Protein AF-Q52UL5-F1 (afdb_monomer_lite)

Radius of gyration: 27.92 Å; chains: 1; bounding box: 57×78×56 Å

Structure (mmCIF, N/CA/C/O backbone):
data_AF-Q52UL5-F1
#
_entry.id   AF-Q52UL5-F1
#
loop_
_atom_site.group_PDB
_atom_site.id
_atom_site.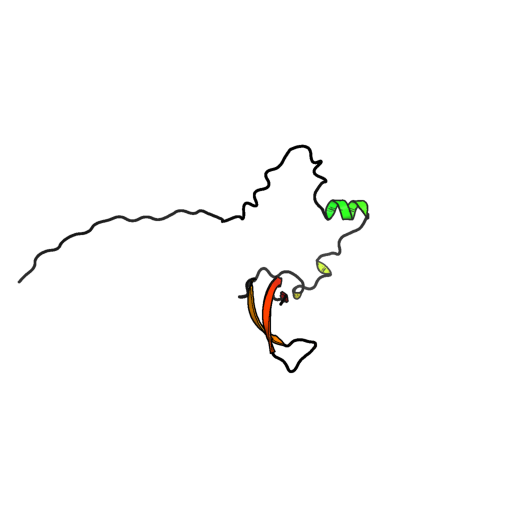type_symbol
_atom_site.label_atom_id
_atom_site.label_alt_id
_atom_site.label_comp_id
_atom_site.label_asym_id
_atom_site.label_entity_id
_atom_site.label_seq_id
_atom_site.pdbx_PDB_ins_code
_atom_site.Cartn_x
_atom_site.Cartn_y
_atom_site.Cartn_z
_atom_site.occupancy
_atom_site.B_iso_or_equiv
_atom_site.auth_seq_id
_atom_site.auth_comp_id
_atom_site.auth_asym_id
_atom_site.auth_atom_id
_atom_site.pdbx_PDB_model_num
ATOM 1 N N . GLU A 1 1 ? 37.369 -65.295 -7.308 1.00 35.66 1 GLU A N 1
ATOM 2 C CA . GLU A 1 1 ? 38.087 -64.677 -6.163 1.00 35.66 1 GLU A CA 1
ATOM 3 C C . GLU A 1 1 ? 38.779 -63.397 -6.643 1.00 35.66 1 GLU A C 1
ATOM 5 O O . GLU A 1 1 ? 39.039 -63.333 -7.839 1.00 35.66 1 GLU A O 1
ATOM 10 N N . ALA A 1 2 ? 39.092 -62.355 -5.860 1.00 39.91 2 ALA A N 1
ATOM 11 C CA . ALA A 1 2 ? 38.732 -61.911 -4.491 1.00 39.91 2 ALA A CA 1
ATOM 12 C C . ALA A 1 2 ? 38.755 -60.340 -4.499 1.00 39.91 2 ALA A C 1
ATOM 14 O O . ALA A 1 2 ? 39.245 -59.773 -5.471 1.00 39.91 2 ALA A O 1
ATOM 15 N N . MET A 1 3 ? 38.113 -59.548 -3.616 1.00 35.19 3 MET A N 1
ATOM 16 C CA . MET A 1 3 ? 38.412 -59.290 -2.178 1.00 35.19 3 MET A CA 1
ATOM 17 C C . MET A 1 3 ? 39.925 -59.066 -1.916 1.00 35.19 3 MET A C 1
ATOM 19 O O . MET A 1 3 ? 40.721 -59.839 -2.424 1.00 35.19 3 MET A O 1
ATOM 23 N N . GLU A 1 4 ? 40.450 -58.073 -1.179 1.00 40.38 4 GLU A N 1
ATOM 24 C CA . GLU A 1 4 ? 40.016 -57.216 -0.041 1.00 40.38 4 GLU A CA 1
ATOM 25 C C . GLU A 1 4 ? 41.075 -56.049 0.111 1.00 40.38 4 GLU A C 1
ATOM 27 O O . GLU A 1 4 ? 42.142 -56.212 -0.477 1.00 40.38 4 GLU A O 1
ATOM 32 N N . LYS A 1 5 ? 40.999 -54.860 0.769 1.00 36.34 5 LYS A N 1
ATOM 33 C CA . LYS A 1 5 ? 40.141 -54.075 1.726 1.00 36.34 5 LYS A CA 1
ATOM 34 C C . LYS A 1 5 ? 40.140 -52.575 1.280 1.00 36.34 5 LYS A C 1
ATOM 36 O O . LYS A 1 5 ? 40.952 -52.214 0.437 1.00 36.34 5 LYS A O 1
ATOM 41 N N . GLN A 1 6 ? 39.149 -51.719 1.574 1.00 31.94 6 GLN A N 1
ATOM 42 C CA . GLN A 1 6 ? 38.959 -50.779 2.718 1.00 31.94 6 GLN A CA 1
ATOM 43 C C . GLN A 1 6 ? 40.139 -49.917 3.231 1.00 31.94 6 GLN A C 1
ATOM 45 O O . GLN A 1 6 ? 41.131 -50.453 3.710 1.00 31.94 6 GLN A O 1
ATOM 50 N N . GLU A 1 7 ? 39.875 -48.607 3.325 1.00 35.38 7 GLU A N 1
ATOM 51 C CA . GLU A 1 7 ? 40.245 -47.665 4.408 1.00 35.38 7 GLU A CA 1
ATOM 52 C C . GLU A 1 7 ? 39.138 -46.578 4.373 1.00 35.38 7 GLU A C 1
ATOM 54 O O . GLU A 1 7 ? 38.962 -45.913 3.356 1.00 35.38 7 GLU A O 1
ATOM 59 N N . GLU A 1 8 ? 38.068 -46.669 5.167 1.00 30.09 8 GLU A N 1
ATOM 60 C CA . GLU A 1 8 ? 37.875 -46.181 6.549 1.00 30.09 8 GLU A CA 1
ATOM 61 C C . GLU A 1 8 ? 38.093 -44.664 6.763 1.00 30.09 8 GLU A C 1
ATOM 63 O O . GLU A 1 8 ? 39.208 -44.162 6.837 1.00 30.09 8 GLU A O 1
ATOM 68 N N . GLY A 1 9 ? 36.973 -43.953 6.941 1.00 32.50 9 GLY A N 1
ATOM 69 C CA . GLY A 1 9 ? 36.849 -42.586 7.455 1.00 32.50 9 GLY A CA 1
ATOM 70 C C . GLY A 1 9 ? 35.419 -42.426 7.992 1.00 32.50 9 GLY A C 1
ATOM 71 O O . GLY A 1 9 ? 34.482 -42.884 7.336 1.00 32.50 9 GLY A O 1
ATOM 72 N N . LYS A 1 10 ? 35.246 -41.917 9.220 1.00 28.31 10 LYS A N 1
ATOM 73 C CA . LYS A 1 10 ? 34.159 -42.393 10.097 1.00 28.31 10 LYS A CA 1
ATOM 74 C C . LYS A 1 10 ? 33.490 -41.315 10.970 1.00 28.31 10 LYS A C 1
ATOM 76 O O . LYS A 1 10 ? 34.162 -40.751 11.826 1.00 28.31 10 LYS A O 1
ATOM 81 N N . ASP A 1 11 ? 32.160 -41.204 10.818 1.00 31.81 11 ASP A N 1
ATOM 82 C CA . ASP A 1 11 ? 31.153 -40.637 11.750 1.00 31.81 11 ASP A CA 1
ATOM 83 C C . ASP A 1 11 ? 31.275 -39.148 12.184 1.00 31.81 11 ASP A C 1
ATOM 85 O O . ASP A 1 11 ? 32.330 -38.539 12.001 1.00 31.81 11 ASP A O 1
ATOM 89 N N . PRO A 1 12 ? 30.234 -38.536 12.812 1.00 46.03 12 PRO A N 1
ATOM 90 C CA . PRO A 1 12 ? 28.840 -38.988 13.019 1.00 46.03 12 PRO A CA 1
ATOM 91 C C . PRO A 1 12 ? 27.753 -37.987 12.524 1.00 46.03 12 PRO A C 1
ATOM 93 O O . PRO A 1 12 ? 28.034 -36.936 11.952 1.00 46.03 12 PRO A O 1
ATOM 96 N N . GLU A 1 13 ? 26.484 -38.325 12.785 1.00 35.00 13 GLU A N 1
ATOM 97 C CA . GLU A 1 13 ? 25.271 -37.504 12.584 1.00 35.00 13 GLU A CA 1
ATOM 98 C C . GLU A 1 13 ? 25.224 -36.191 13.406 1.00 35.00 13 GLU A C 1
ATOM 100 O O . GLU A 1 13 ? 25.857 -36.078 14.457 1.00 35.00 13 GLU A O 1
ATOM 105 N N . GLY A 1 14 ? 24.390 -35.217 12.990 1.00 30.45 14 GLY A N 1
ATOM 106 C CA . GLY A 1 14 ? 24.152 -33.991 13.775 1.00 30.45 14 GLY A CA 1
ATOM 107 C C . GLY A 1 14 ? 23.125 -32.978 13.227 1.00 30.45 14 GLY A C 1
ATOM 108 O O . GLY A 1 14 ? 23.489 -31.993 12.592 1.00 30.45 14 GLY A O 1
ATOM 109 N N . GLN A 1 15 ? 21.847 -33.156 13.570 1.00 33.69 15 GLN A N 1
ATOM 110 C CA . GLN A 1 15 ? 20.804 -32.109 13.648 1.00 33.69 15 GLN A CA 1
ATOM 111 C C . GLN A 1 15 ? 19.997 -32.344 14.952 1.00 33.69 15 GLN A C 1
ATOM 113 O O . GLN A 1 15 ? 20.023 -33.483 15.424 1.00 33.69 15 GLN A O 1
ATOM 118 N N . PRO A 1 16 ? 19.246 -31.372 15.535 1.00 40.56 16 PRO A N 1
ATOM 119 C CA . PRO A 1 16 ? 18.965 -29.999 15.076 1.00 40.56 16 PRO A CA 1
ATOM 120 C C . PRO A 1 16 ? 19.114 -28.870 16.141 1.00 40.56 16 PRO A C 1
ATOM 122 O O . PRO A 1 16 ? 18.812 -29.061 17.314 1.00 40.56 16 PRO A O 1
ATOM 125 N N . THR A 1 17 ? 19.385 -27.641 15.687 1.00 27.88 17 THR A N 1
ATOM 126 C CA . THR A 1 17 ? 18.960 -26.347 16.293 1.00 27.88 17 THR A CA 1
ATOM 127 C C . THR A 1 17 ? 18.812 -25.348 15.131 1.00 27.88 17 THR A C 1
ATOM 129 O O . THR A 1 17 ? 19.614 -25.409 14.205 1.00 27.88 17 THR A O 1
ATOM 132 N N . THR A 1 18 ? 17.752 -24.550 14.949 1.00 35.22 18 THR A N 1
ATOM 133 C CA . THR A 1 18 ? 17.178 -23.475 15.794 1.00 35.22 18 THR A CA 1
ATOM 134 C C . THR A 1 18 ? 18.149 -22.330 16.102 1.00 35.22 18 THR A C 1
ATOM 136 O O . THR A 1 18 ? 19.322 -22.559 16.378 1.00 35.22 18 THR A O 1
ATOM 139 N N . ASN A 1 19 ? 17.609 -21.102 16.103 1.00 29.69 19 ASN A N 1
ATOM 140 C CA . ASN A 1 19 ? 18.310 -19.810 16.207 1.00 29.69 19 ASN A CA 1
ATOM 141 C C . ASN A 1 19 ? 19.066 -19.425 14.906 1.00 29.69 19 ASN A C 1
ATOM 143 O O . ASN A 1 19 ? 19.468 -20.297 14.146 1.00 29.69 19 ASN A O 1
ATOM 147 N N . THR A 1 20 ? 19.227 -18.149 14.541 1.00 35.62 20 THR A N 1
ATOM 148 C CA . THR A 1 20 ? 18.867 -16.896 15.236 1.00 35.62 20 THR A CA 1
ATOM 149 C C . THR A 1 20 ? 18.039 -15.991 14.317 1.00 35.62 20 THR A C 1
ATOM 151 O O . THR A 1 20 ? 18.236 -15.980 13.105 1.00 35.62 20 THR A O 1
ATOM 154 N N . LEU A 1 21 ? 17.112 -15.221 14.893 1.00 39.25 21 LEU A N 1
ATOM 155 C CA . LEU A 1 21 ? 16.458 -14.111 14.203 1.00 39.25 21 LEU A CA 1
ATOM 156 C C . LEU A 1 21 ? 17.416 -12.909 14.240 1.00 39.25 21 LEU A C 1
ATOM 158 O O . LEU A 1 21 ? 17.606 -12.333 15.308 1.00 39.25 21 LEU A O 1
ATOM 162 N N . GLU A 1 22 ? 18.041 -12.549 13.118 1.00 35.31 22 GLU A N 1
ATOM 163 C CA . GLU A 1 22 ? 18.883 -11.346 13.042 1.00 35.31 22 GLU A CA 1
ATOM 164 C C . GLU A 1 22 ? 17.995 -10.094 13.073 1.00 35.31 22 GLU A C 1
ATOM 166 O O . GLU A 1 22 ? 17.496 -9.626 12.052 1.00 35.31 22 GLU A O 1
ATOM 171 N N . SER A 1 23 ? 17.740 -9.595 14.281 1.00 40.12 23 SER A N 1
ATOM 172 C CA . SER A 1 23 ? 17.106 -8.303 14.528 1.00 40.12 23 SER A CA 1
ATOM 173 C C . SER A 1 23 ? 18.162 -7.201 14.565 1.00 40.12 23 SER A C 1
ATOM 175 O O . SER A 1 23 ? 19.085 -7.283 15.375 1.00 40.12 23 SER A O 1
ATOM 177 N N . ASP A 1 24 ? 18.000 -6.157 13.749 1.00 41.06 24 ASP A N 1
ATOM 178 C CA . ASP A 1 24 ? 18.877 -4.981 13.737 1.00 41.06 24 ASP A CA 1
ATOM 179 C C . ASP A 1 24 ? 18.891 -4.252 15.098 1.00 41.06 24 ASP A C 1
ATOM 181 O O . ASP A 1 24 ? 18.051 -3.392 15.381 1.00 41.06 24 ASP A O 1
ATOM 185 N N . GLU A 1 25 ? 19.868 -4.568 15.954 1.00 37.28 25 GLU A N 1
ATOM 186 C CA . GLU A 1 25 ? 20.114 -3.849 17.209 1.00 37.28 25 GLU A CA 1
ATOM 187 C C . GLU A 1 25 ? 20.713 -2.459 16.935 1.00 37.28 25 GLU A C 1
ATOM 189 O O . GLU A 1 25 ? 21.924 -2.233 17.017 1.00 37.28 25 GLU A O 1
ATOM 194 N N . TRP A 1 26 ? 19.848 -1.490 16.625 1.00 39.59 26 TRP A N 1
ATOM 195 C CA . TRP A 1 26 ? 20.239 -0.083 16.560 1.00 39.59 26 TRP A CA 1
ATOM 196 C C . TRP A 1 26 ? 20.665 0.416 17.951 1.00 39.59 26 TRP A C 1
ATOM 198 O O . TRP A 1 26 ? 19.839 0.709 18.821 1.00 39.59 26 TRP A O 1
ATOM 208 N N . ASN A 1 27 ? 21.979 0.510 18.155 1.00 45.91 27 ASN A N 1
ATOM 209 C CA . ASN A 1 27 ? 22.610 0.859 19.425 1.00 45.91 27 ASN A CA 1
ATOM 210 C C . ASN A 1 27 ? 22.229 2.281 19.893 1.00 45.91 27 ASN A C 1
ATOM 212 O O . ASN A 1 27 ? 22.798 3.276 19.443 1.00 45.91 27 ASN A O 1
ATOM 216 N N . SER A 1 28 ? 21.283 2.366 20.832 1.00 43.16 28 SER A N 1
ATOM 217 C CA . SER A 1 28 ? 20.794 3.621 21.415 1.00 43.16 28 SER A CA 1
ATOM 218 C C . SER A 1 28 ? 21.385 3.859 22.812 1.00 43.16 28 SER A C 1
ATOM 220 O O . SER A 1 28 ? 20.713 3.714 23.833 1.00 43.16 28 SER A O 1
ATOM 222 N N . SER A 1 29 ? 22.677 4.192 22.855 1.00 53.56 29 SER A N 1
ATOM 223 C CA . SER A 1 29 ? 23.433 4.418 24.097 1.00 53.56 29 SER A CA 1
ATOM 224 C C . SER A 1 29 ? 23.725 5.904 24.350 1.00 53.56 29 SER A C 1
ATOM 226 O O . SER A 1 29 ? 24.812 6.360 24.008 1.00 53.56 29 SER A O 1
ATOM 228 N N . GLN A 1 30 ? 22.803 6.652 24.980 1.00 54.09 30 GLN A N 1
ATOM 229 C CA . GLN A 1 30 ? 23.081 7.917 25.705 1.00 54.09 30 GLN A CA 1
ATOM 230 C C . GLN A 1 30 ? 21.940 8.256 26.720 1.00 54.09 30 GLN A C 1
ATOM 232 O O . GLN A 1 30 ? 21.051 7.420 26.890 1.00 54.09 30 GLN A O 1
ATOM 237 N N . PRO A 1 31 ? 22.030 9.314 27.565 1.00 46.59 31 PRO A N 1
ATOM 238 C CA . PRO A 1 31 ? 21.833 9.143 29.011 1.00 46.59 31 PRO A CA 1
ATOM 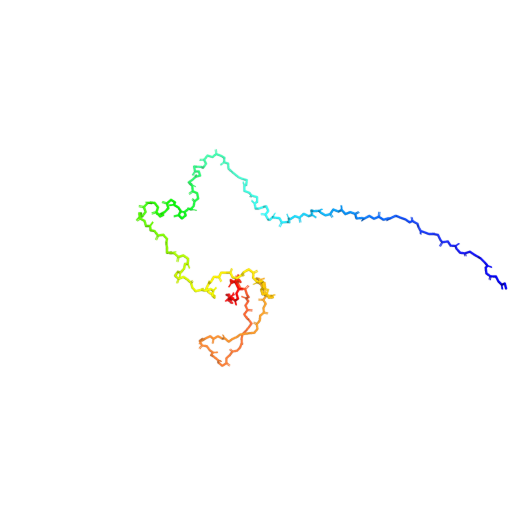239 C C . PRO A 1 31 ? 20.415 9.399 29.550 1.00 46.59 31 PRO A C 1
ATOM 241 O O . PRO A 1 31 ? 19.555 10.013 28.926 1.00 46.59 31 PRO A O 1
ATOM 244 N N . ALA A 1 32 ? 20.202 8.963 30.793 1.00 56.34 32 ALA A N 1
ATOM 245 C CA . ALA A 1 32 ? 18.916 9.015 31.475 1.00 56.34 32 ALA A CA 1
ATOM 246 C C . ALA A 1 32 ? 18.575 10.395 32.074 1.00 56.34 32 ALA A C 1
ATOM 248 O O . ALA A 1 32 ? 18.908 10.663 33.226 1.00 56.34 32 ALA A O 1
ATOM 249 N N . SER A 1 33 ? 17.813 11.210 31.337 1.00 55.19 33 SER A N 1
ATOM 250 C CA . SER A 1 33 ? 16.731 12.042 31.910 1.00 55.19 33 SER A CA 1
ATOM 251 C C . SER A 1 33 ? 15.761 12.580 30.843 1.00 55.19 33 SER A C 1
ATOM 253 O O . SER A 1 33 ? 15.326 13.727 30.919 1.00 55.19 33 SER A O 1
ATOM 255 N N . GLU A 1 34 ? 15.442 11.789 29.818 1.00 55.31 34 GLU A N 1
ATOM 256 C CA . 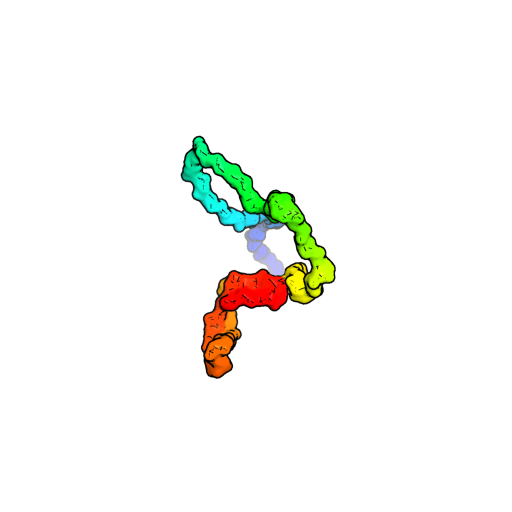GLU A 1 34 ? 14.468 12.190 28.799 1.00 55.31 34 GLU A CA 1
ATOM 257 C C . GLU A 1 34 ? 13.072 11.689 29.196 1.00 55.31 34 GLU A C 1
ATOM 259 O O . GLU A 1 34 ? 12.847 10.481 29.324 1.00 55.31 34 GLU A O 1
ATOM 264 N N . GLU A 1 35 ? 12.130 12.612 29.424 1.00 59.44 35 GLU A N 1
ATOM 265 C CA . GLU A 1 35 ? 10.722 12.265 29.629 1.00 59.44 35 GLU A CA 1
ATOM 266 C C . GLU A 1 35 ? 10.185 11.634 28.344 1.00 59.44 35 GLU A C 1
ATOM 268 O O . GLU A 1 35 ? 9.833 12.324 27.382 1.00 59.44 35 GLU A O 1
ATOM 273 N N . LYS A 1 36 ? 10.133 10.298 28.325 1.00 65.94 36 LYS A N 1
ATOM 274 C CA . LYS A 1 36 ? 9.548 9.526 27.230 1.00 65.94 36 LYS A CA 1
ATOM 275 C C . LYS A 1 36 ? 8.060 9.842 27.137 1.00 65.94 36 LYS A C 1
ATOM 277 O O . LYS A 1 36 ? 7.234 9.167 27.753 1.00 65.94 36 LYS A O 1
ATOM 282 N N . LYS A 1 37 ? 7.727 10.863 26.342 1.00 71.00 37 LYS A N 1
ATOM 283 C CA . LYS A 1 37 ? 6.367 11.098 25.852 1.00 71.00 37 LYS A CA 1
ATOM 284 C C . LYS A 1 37 ? 5.828 9.759 25.337 1.00 71.00 37 LYS A C 1
ATOM 286 O O . LYS A 1 37 ? 6.562 9.079 24.610 1.00 71.00 37 LYS A O 1
ATOM 291 N N . PRO A 1 38 ? 4.606 9.351 25.720 1.00 80.12 38 PRO A N 1
ATOM 292 C CA . PRO A 1 38 ? 4.044 8.100 25.236 1.00 80.12 38 PRO A CA 1
ATOM 293 C C . PRO A 1 38 ? 4.049 8.107 23.705 1.00 80.12 38 PRO A C 1
ATOM 295 O O . PRO A 1 38 ? 3.772 9.131 23.076 1.00 80.12 38 PRO A O 1
ATOM 298 N N . GLY A 1 39 ? 4.422 6.970 23.115 1.00 89.06 39 GLY A N 1
ATOM 299 C CA . GLY A 1 39 ? 4.401 6.804 21.666 1.00 89.06 39 GLY A CA 1
ATOM 300 C C . GLY A 1 39 ? 2.991 7.009 21.112 1.00 89.06 39 GLY A C 1
ATOM 301 O O . GLY A 1 39 ? 2.005 6.829 21.825 1.00 89.06 39 GLY A O 1
ATOM 302 N N . TRP A 1 40 ? 2.899 7.384 19.836 1.00 94.69 40 TRP A N 1
ATOM 303 C CA . TRP A 1 40 ? 1.612 7.563 19.170 1.00 94.69 40 TRP A CA 1
ATOM 304 C C . TRP A 1 40 ? 0.737 6.303 19.275 1.00 94.69 40 TRP A C 1
ATOM 306 O O . TRP A 1 40 ? 1.186 5.199 18.964 1.00 94.69 40 TRP A O 1
ATOM 316 N N . SER A 1 41 ? -0.520 6.499 19.668 1.00 95.44 41 SER A N 1
ATOM 317 C CA . SER A 1 41 ? -1.560 5.477 19.790 1.00 95.44 41 SER A CA 1
ATOM 318 C C . SER A 1 41 ? -2.824 5.988 19.103 1.00 95.44 41 SER A C 1
ATOM 320 O O . SER A 1 41 ? -3.211 7.148 19.271 1.00 95.44 41 SER A O 1
ATOM 322 N N . TRP A 1 42 ? -3.475 5.119 18.326 1.00 95.88 42 TRP A N 1
ATOM 323 C CA . TRP A 1 42 ? -4.757 5.442 17.696 1.00 95.88 42 TRP A CA 1
ATOM 324 C C . TRP A 1 42 ? -5.882 5.521 18.725 1.00 95.88 42 TRP A C 1
ATOM 326 O O . TRP A 1 42 ? -6.792 6.328 18.576 1.00 95.88 42 TRP A O 1
ATOM 336 N N . GLU A 1 43 ? -5.793 4.715 19.776 1.00 95.56 43 GLU A N 1
ATOM 337 C CA . GLU A 1 43 ? -6.746 4.624 20.874 1.00 95.56 43 GLU A CA 1
ATOM 338 C C . GLU A 1 43 ? -6.824 5.967 21.612 1.00 95.56 43 GLU A C 1
ATOM 340 O O . GLU A 1 43 ? -7.885 6.590 21.641 1.00 95.56 43 GLU A O 1
ATOM 345 N N . SER A 1 44 ? -5.684 6.482 22.093 1.00 95.31 44 SER A N 1
ATOM 346 C CA . SER A 1 44 ? -5.624 7.785 22.774 1.00 95.31 44 SER A CA 1
ATOM 347 C C . SER A 1 44 ? -6.060 8.947 21.877 1.00 95.31 44 SER A C 1
ATOM 349 O O . SER A 1 44 ? -6.722 9.871 22.347 1.00 95.31 44 SER A O 1
ATOM 351 N N . TYR A 1 45 ? -5.731 8.904 20.581 1.00 96.38 45 TYR A N 1
ATOM 352 C CA . TYR A 1 45 ? -6.155 9.936 19.633 1.00 96.38 45 TYR A CA 1
ATOM 353 C C . TYR A 1 45 ? -7.669 9.911 19.379 1.00 96.38 45 TYR A C 1
ATOM 355 O O . TYR A 1 45 ? -8.314 10.958 19.390 1.00 96.38 45 TYR A O 1
ATOM 363 N N . LEU A 1 46 ? -8.266 8.732 19.183 1.00 97.81 46 LEU A N 1
ATOM 364 C CA . LEU A 1 46 ? -9.711 8.602 18.976 1.00 97.81 46 LEU A CA 1
ATOM 365 C C . LEU A 1 46 ? -10.503 9.030 20.223 1.00 97.81 46 LEU A C 1
ATOM 367 O O . LEU A 1 46 ? -11.539 9.681 20.079 1.00 97.81 46 LEU A O 1
ATOM 371 N N . GLU A 1 47 ? -9.993 8.750 21.427 1.00 97.19 47 GLU A N 1
ATOM 372 C CA . GLU A 1 47 ? -10.555 9.259 22.685 1.00 97.19 47 GLU A CA 1
ATOM 373 C C . GLU A 1 47 ? -10.478 10.794 22.782 1.00 97.19 47 GLU A C 1
ATOM 375 O O . GLU A 1 47 ? -11.494 11.439 23.056 1.00 97.19 47 GLU A O 1
ATOM 380 N N . GLU A 1 48 ? -9.314 11.394 22.504 1.00 97.06 48 GLU A N 1
ATOM 381 C CA . GLU A 1 48 ? -9.117 12.853 22.529 1.00 97.06 48 GLU A CA 1
ATOM 382 C C . GLU A 1 48 ? -10.044 13.572 21.535 1.00 97.06 48 GLU A C 1
ATOM 384 O O . GLU A 1 48 ? 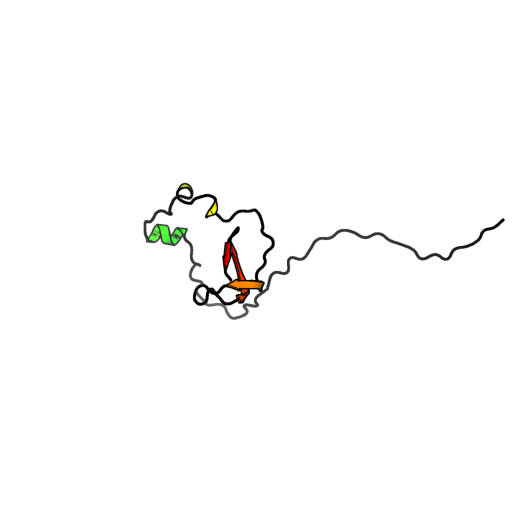-10.752 14.517 21.900 1.00 97.06 48 GLU A O 1
ATOM 389 N N . GLN A 1 49 ? -10.090 13.091 20.287 1.00 97.81 49 GLN A N 1
ATOM 390 C CA . GLN A 1 49 ? -10.933 13.657 19.230 1.00 97.81 49 GLN A CA 1
ATOM 391 C C . GLN A 1 49 ? -12.417 13.267 19.361 1.00 97.81 49 GLN A C 1
ATOM 393 O O . GLN A 1 49 ? -13.248 13.769 18.602 1.00 97.81 49 GLN A O 1
ATOM 398 N N . LYS A 1 50 ? -12.766 12.379 20.306 1.00 97.38 50 LYS A N 1
ATOM 399 C CA . LYS A 1 50 ? -14.112 11.797 20.497 1.00 97.38 50 LYS A CA 1
ATOM 400 C C . LYS A 1 50 ? -14.664 11.170 19.210 1.00 97.38 50 LYS A C 1
ATOM 402 O O . LYS A 1 50 ? -15.854 11.267 18.906 1.00 97.38 50 LYS A O 1
ATOM 407 N N . ALA A 1 51 ? -13.768 10.557 18.444 1.00 97.69 51 ALA A N 1
ATOM 408 C CA . ALA A 1 51 ? -14.018 10.005 17.124 1.00 97.69 51 ALA A CA 1
ATOM 409 C C . ALA A 1 51 ? -14.174 8.478 17.178 1.00 97.69 51 ALA A C 1
ATOM 411 O O . ALA A 1 51 ? -13.705 7.810 18.096 1.00 97.69 51 ALA A O 1
ATOM 412 N N . ILE A 1 52 ? -14.820 7.913 16.158 1.00 96.81 52 ILE A N 1
ATOM 413 C CA . ILE A 1 52 ? -14.990 6.466 15.994 1.00 96.81 52 ILE A CA 1
ATOM 414 C C . ILE A 1 52 ? -14.268 6.057 14.709 1.00 96.81 52 ILE A C 1
ATOM 416 O O . ILE A 1 52 ? -14.459 6.682 13.665 1.00 96.81 52 ILE A O 1
ATOM 420 N N . ALA A 1 53 ? -13.438 5.015 14.779 1.00 96.81 53 ALA A N 1
ATOM 421 C CA . ALA A 1 53 ? -12.770 4.461 13.605 1.00 96.81 53 ALA A CA 1
ATOM 422 C C . ALA A 1 53 ? -13.792 3.917 12.589 1.00 96.81 53 ALA A C 1
ATOM 424 O O . ALA A 1 53 ? -14.802 3.319 12.964 1.00 96.81 53 ALA A O 1
ATOM 425 N N . ALA A 1 54 ? -13.519 4.094 11.294 1.00 95.75 54 ALA A N 1
ATOM 426 C CA . ALA A 1 54 ? -14.369 3.558 10.234 1.00 95.75 54 ALA A CA 1
ATOM 427 C C . ALA A 1 54 ? -14.463 2.017 10.343 1.00 95.75 54 ALA A C 1
ATOM 429 O O . ALA A 1 54 ? -13.418 1.360 10.368 1.00 95.75 54 ALA A O 1
ATOM 430 N N . PRO A 1 55 ? -15.671 1.418 10.397 1.00 94.75 55 PRO A N 1
ATOM 431 C CA . PRO A 1 55 ? -15.822 -0.032 10.482 1.00 94.75 55 PRO A CA 1
ATOM 432 C C . PRO A 1 55 ? -15.127 -0.764 9.331 1.00 94.75 55 PRO A C 1
ATOM 434 O O . PRO A 1 55 ? -15.243 -0.363 8.174 1.00 94.75 55 PRO A O 1
ATOM 437 N N . ILE A 1 56 ? -14.460 -1.882 9.640 1.00 90.62 56 ILE A N 1
ATOM 438 C CA . ILE A 1 56 ? -13.699 -2.680 8.659 1.00 90.62 56 ILE A CA 1
ATOM 439 C C . ILE A 1 56 ? -14.589 -3.135 7.485 1.00 90.62 56 ILE A C 1
ATOM 441 O O . ILE A 1 56 ? -14.127 -3.195 6.353 1.00 90.62 56 ILE A O 1
ATOM 445 N N . SER A 1 57 ? -15.886 -3.355 7.723 1.00 92.00 57 SER A N 1
ATOM 446 C CA . SER A 1 57 ? -16.886 -3.708 6.704 1.00 92.00 57 SER A CA 1
ATOM 447 C C . SER A 1 57 ? -17.193 -2.615 5.667 1.00 92.00 57 SER A C 1
ATOM 449 O O . SER A 1 57 ? -17.925 -2.886 4.717 1.00 92.00 57 SER A O 1
ATOM 451 N N . LEU A 1 58 ? -16.664 -1.394 5.821 1.00 94.44 58 LEU A N 1
ATOM 452 C CA . LEU A 1 58 ? -16.714 -0.353 4.783 1.00 94.44 58 LEU A CA 1
ATOM 453 C C . LEU A 1 58 ? -15.577 -0.482 3.756 1.00 94.44 58 LEU A C 1
ATOM 455 O O . LEU A 1 58 ? -15.651 0.118 2.684 1.00 94.44 58 LEU A O 1
ATOM 459 N N . PHE A 1 59 ? -14.536 -1.256 4.071 1.00 90.50 59 PHE A N 1
ATOM 460 C CA . PHE A 1 59 ? -13.411 -1.527 3.183 1.00 90.50 59 PHE A CA 1
ATOM 461 C C . PHE A 1 59 ? -13.670 -2.829 2.423 1.00 90.50 59 PHE A C 1
ATOM 463 O O . PHE A 1 59 ? -14.146 -3.812 2.985 1.00 90.50 59 PHE A O 1
ATOM 470 N N . GLN A 1 60 ? -13.369 -2.843 1.127 1.00 88.50 60 GLN A N 1
ATOM 471 C CA . GLN A 1 60 ? -13.597 -4.020 0.281 1.00 88.50 60 GLN A CA 1
ATOM 472 C C . GLN A 1 60 ? -12.432 -5.009 0.416 1.00 88.50 60 GLN A C 1
ATOM 474 O O . GLN A 1 60 ? -11.291 -4.582 0.572 1.00 88.50 60 GLN A O 1
ATOM 479 N N . ASP A 1 61 ? -12.680 -6.315 0.279 1.00 81.06 61 ASP A N 1
ATOM 480 C CA . ASP A 1 61 ? -11.678 -7.371 0.530 1.00 81.06 61 ASP A CA 1
ATOM 481 C C . ASP A 1 61 ? -10.332 -7.140 -0.184 1.00 81.06 61 ASP A C 1
ATOM 483 O O . ASP A 1 61 ? -9.271 -7.313 0.412 1.00 81.06 61 ASP A O 1
ATOM 487 N N . TYR A 1 62 ? -10.354 -6.663 -1.435 1.00 77.56 62 TYR A N 1
ATOM 488 C CA . TYR A 1 62 ? -9.144 -6.371 -2.223 1.00 77.56 62 TYR A CA 1
ATOM 489 C C . TYR A 1 62 ? -8.321 -5.174 -1.703 1.00 77.56 62 TYR A C 1
ATOM 491 O O . TYR A 1 62 ? -7.166 -4.992 -2.094 1.00 77.56 62 TYR A O 1
ATOM 499 N N . GLN A 1 63 ? -8.917 -4.328 -0.862 1.00 81.00 63 GLN A N 1
ATOM 500 C CA . GLN A 1 63 ? -8.267 -3.190 -0.211 1.00 81.00 63 GLN A CA 1
ATOM 501 C C . GLN A 1 63 ? -7.537 -3.622 1.069 1.00 81.00 63 GLN A C 1
ATOM 503 O O . GLN A 1 63 ? -6.604 -2.930 1.487 1.00 81.00 63 GLN A O 1
ATOM 508 N N . THR A 1 64 ? -7.936 -4.754 1.665 1.00 78.19 64 THR A N 1
ATOM 509 C CA . THR A 1 64 ? -7.286 -5.343 2.844 1.00 78.19 64 THR A CA 1
ATOM 510 C C . THR A 1 64 ? -5.900 -5.902 2.497 1.00 78.19 64 THR A C 1
ATOM 512 O O . THR A 1 64 ? -5.595 -6.212 1.341 1.00 78.19 64 THR A O 1
ATOM 515 N N . VAL A 1 65 ? -5.023 -6.026 3.497 1.00 74.19 65 VAL A N 1
ATOM 516 C CA . VAL A 1 65 ? -3.694 -6.622 3.305 1.00 74.19 65 VAL A CA 1
ATOM 517 C C . VAL A 1 65 ? -3.827 -8.144 3.322 1.00 74.19 65 VAL A C 1
ATOM 519 O O . VAL A 1 65 ? -3.866 -8.774 4.376 1.00 74.19 65 VAL A O 1
ATOM 522 N N . THR A 1 66 ? -3.903 -8.739 2.135 1.00 74.31 66 THR A N 1
ATOM 523 C CA . THR A 1 66 ? -4.050 -10.187 1.954 1.00 74.31 66 THR A CA 1
ATOM 524 C C . THR A 1 66 ? -2.881 -10.965 2.566 1.00 74.31 66 THR A C 1
ATOM 526 O O . THR A 1 66 ? -1.727 -10.720 2.216 1.00 74.31 66 THR A O 1
ATOM 529 N N . HIS A 1 67 ? -3.167 -11.974 3.397 1.00 72.31 67 HIS A N 1
ATOM 530 C CA . HIS A 1 67 ? -2.138 -12.853 3.984 1.00 72.31 67 HIS A CA 1
ATOM 531 C C . HIS A 1 67 ? -1.353 -13.682 2.947 1.00 72.31 67 HIS A C 1
ATOM 533 O O . HIS A 1 67 ? -0.255 -14.162 3.235 1.00 72.31 67 HIS A O 1
ATOM 539 N N . ASN A 1 68 ? -1.895 -13.839 1.736 1.00 76.62 68 ASN A N 1
ATOM 540 C CA . ASN A 1 68 ? -1.207 -14.464 0.612 1.00 76.62 68 ASN A CA 1
ATOM 541 C C . ASN A 1 68 ? 0.001 -13.619 0.185 1.00 76.62 68 ASN A C 1
ATOM 543 O O . ASN A 1 68 ? -0.149 -12.491 -0.285 1.00 76.62 68 ASN A O 1
ATOM 547 N N . LYS A 1 69 ? 1.203 -14.186 0.306 1.00 78.44 69 LYS A N 1
ATOM 548 C CA . LYS A 1 69 ? 2.444 -13.534 -0.126 1.00 78.44 69 LYS A CA 1
ATOM 549 C C . LYS A 1 69 ? 2.574 -13.604 -1.648 1.00 78.44 69 LYS A C 1
ATOM 551 O O . LYS A 1 69 ? 2.449 -14.677 -2.233 1.00 78.44 69 LYS A O 1
ATOM 556 N N . ASN A 1 70 ? 2.860 -12.468 -2.277 1.00 86.00 70 ASN A N 1
ATOM 557 C CA . ASN A 1 70 ? 3.320 -12.424 -3.664 1.00 86.00 70 ASN A CA 1
ATOM 558 C C . ASN A 1 70 ? 4.848 -12.695 -3.735 1.00 86.00 70 ASN A C 1
ATOM 560 O O . ASN A 1 70 ? 5.500 -12.875 -2.706 1.00 86.00 70 ASN A O 1
ATOM 564 N N . GLY A 1 71 ? 5.421 -12.762 -4.943 1.00 92.88 71 GLY A N 1
ATOM 565 C CA . GLY A 1 71 ? 6.850 -13.064 -5.141 1.00 92.88 71 GLY A CA 1
ATOM 566 C C . GLY A 1 71 ? 7.821 -11.886 -4.958 1.00 92.88 71 GLY A C 1
ATOM 567 O O . GLY A 1 71 ? 9.033 -12.108 -4.896 1.00 92.88 71 GLY A O 1
ATOM 568 N N . PHE A 1 72 ? 7.319 -10.651 -4.882 1.00 94.81 72 PHE A N 1
ATOM 569 C CA . PHE A 1 72 ? 8.121 -9.433 -4.800 1.00 94.81 72 PHE A CA 1
ATOM 570 C C . PHE A 1 72 ? 8.669 -9.193 -3.388 1.00 94.81 72 PHE A C 1
ATOM 572 O O . PHE A 1 72 ? 8.062 -9.549 -2.377 1.00 94.81 72 PHE A O 1
ATOM 579 N N . ARG A 1 73 ? 9.834 -8.547 -3.320 1.00 95.25 73 ARG A N 1
ATOM 580 C CA . ARG A 1 73 ? 10.484 -8.096 -2.083 1.00 95.25 73 ARG A CA 1
ATOM 581 C C . ARG A 1 73 ? 10.998 -6.672 -2.265 1.00 95.25 73 ARG A C 1
ATOM 583 O O . ARG A 1 73 ? 11.301 -6.269 -3.388 1.00 95.25 73 ARG A O 1
ATOM 590 N N . LEU A 1 74 ? 11.117 -5.931 -1.165 1.00 96.19 74 LEU A N 1
ATOM 591 C CA . LEU A 1 74 ? 11.706 -4.592 -1.162 1.00 96.19 74 LEU A CA 1
ATOM 592 C C . LEU A 1 74 ? 13.119 -4.630 -1.778 1.00 96.19 74 LEU A C 1
ATOM 594 O O . LEU A 1 74 ? 13.875 -5.576 -1.557 1.00 96.19 74 LEU A O 1
ATOM 598 N N . GLY A 1 75 ? 13.445 -3.633 -2.600 1.00 97.31 75 GLY A N 1
ATOM 599 C CA . GLY A 1 75 ? 14.712 -3.538 -3.331 1.00 97.31 75 GLY A CA 1
ATOM 600 C C . GLY A 1 75 ? 14.779 -4.335 -4.642 1.00 97.31 75 GLY A C 1
ATOM 601 O O . GLY A 1 75 ? 15.730 -4.146 -5.401 1.00 97.31 75 GLY A O 1
ATOM 602 N N . MET A 1 76 ? 13.787 -5.181 -4.961 1.00 98.06 76 MET A N 1
ATOM 603 C CA . MET A 1 76 ? 13.707 -5.816 -6.286 1.00 98.06 76 MET A CA 1
ATOM 604 C C . MET A 1 76 ? 13.558 -4.773 -7.395 1.00 98.06 76 MET A C 1
ATOM 606 O O . MET A 1 76 ? 12.902 -3.750 -7.213 1.00 98.06 76 MET A O 1
ATOM 610 N N . LYS A 1 77 ? 14.135 -5.061 -8.564 1.00 98.00 77 LYS A N 1
ATOM 611 C CA . LYS A 1 77 ? 14.073 -4.200 -9.750 1.00 98.00 77 LYS A CA 1
ATOM 612 C C . LYS A 1 77 ? 13.237 -4.846 -10.845 1.00 98.00 77 LYS A C 1
ATOM 614 O O . LYS A 1 77 ? 13.267 -6.065 -11.006 1.00 98.00 77 LYS A O 1
ATOM 619 N N . LEU A 1 78 ? 12.503 -4.018 -11.577 1.00 96.75 78 LEU A N 1
ATOM 620 C CA . LEU A 1 78 ? 11.651 -4.414 -12.697 1.00 96.75 78 LEU A CA 1
ATOM 621 C C . LEU A 1 78 ? 11.601 -3.295 -13.739 1.00 96.75 78 LEU A C 1
ATOM 623 O O . LEU A 1 78 ? 11.879 -2.138 -13.433 1.00 96.75 78 LEU A O 1
ATOM 627 N N . GLU A 1 79 ? 11.227 -3.651 -14.960 1.00 97.44 79 GLU A N 1
ATOM 628 C CA . GLU A 1 79 ? 10.895 -2.695 -16.009 1.00 97.44 79 GLU A CA 1
ATOM 629 C C . GLU A 1 79 ? 9.461 -2.178 -15.812 1.00 97.44 79 GLU A C 1
ATOM 631 O O . GLU A 1 79 ? 8.555 -2.946 -15.479 1.00 97.44 79 GLU A O 1
ATOM 636 N N . GLY A 1 80 ? 9.250 -0.877 -16.003 1.00 95.88 80 GLY A N 1
ATOM 637 C CA . GLY A 1 80 ? 7.934 -0.250 -15.909 1.00 95.88 80 GLY A CA 1
ATOM 638 C C . GLY A 1 80 ? 7.848 1.057 -16.691 1.00 95.88 80 GLY A C 1
ATOM 639 O O . GLY A 1 80 ? 8.862 1.625 -17.091 1.00 95.88 80 GLY A O 1
ATOM 640 N N . ILE A 1 81 ? 6.621 1.517 -16.923 1.00 96.19 81 ILE A N 1
ATOM 641 C CA . ILE A 1 81 ? 6.316 2.726 -17.697 1.00 96.19 81 ILE A CA 1
ATOM 642 C C . ILE A 1 81 ? 6.132 3.909 -16.739 1.00 96.19 81 ILE A C 1
ATOM 644 O O . ILE A 1 81 ? 5.446 3.774 -15.725 1.00 96.19 81 ILE A O 1
ATOM 648 N N . ASP A 1 82 ? 6.696 5.073 -17.072 1.00 91.12 82 ASP A N 1
ATOM 649 C CA . ASP A 1 82 ? 6.405 6.330 -16.368 1.00 91.12 82 ASP A CA 1
ATOM 650 C C . ASP A 1 82 ? 5.025 6.870 -16.806 1.00 91.12 82 ASP A C 1
ATOM 652 O O . ASP A 1 82 ? 4.829 7.120 -18.000 1.00 91.12 82 ASP A O 1
ATOM 656 N N . PRO A 1 83 ? 4.066 7.106 -15.886 1.00 91.38 83 PRO A N 1
ATOM 657 C CA . PRO A 1 83 ? 2.777 7.720 -16.213 1.00 91.38 83 PRO A CA 1
ATOM 658 C C . PRO A 1 83 ? 2.871 9.085 -16.917 1.00 91.38 83 PRO A C 1
ATOM 660 O O . PRO A 1 83 ? 1.943 9.455 -17.637 1.00 91.38 83 PRO A O 1
ATOM 663 N N . GLN A 1 84 ? 3.964 9.835 -16.732 1.00 92.69 84 GLN A N 1
ATOM 664 C CA . GLN A 1 84 ? 4.215 11.110 -17.420 1.00 92.69 84 GLN A CA 1
ATOM 665 C C . GLN A 1 84 ? 4.802 10.918 -18.826 1.00 92.69 84 GLN A C 1
ATOM 667 O O . GLN A 1 84 ? 4.654 11.792 -19.687 1.00 92.69 84 GLN A O 1
ATOM 672 N N . HIS A 1 85 ? 5.434 9.771 -19.089 1.00 93.81 85 HIS A N 1
ATOM 673 C CA . HIS A 1 85 ? 6.083 9.444 -20.358 1.00 93.81 85 HIS A CA 1
ATOM 674 C C . HIS A 1 85 ? 5.692 8.031 -20.846 1.00 93.81 85 HIS A C 1
ATOM 676 O O . HIS A 1 85 ? 6.553 7.152 -20.916 1.00 93.81 85 HIS A O 1
ATOM 682 N N . PRO A 1 86 ? 4.422 7.790 -21.250 1.00 94.44 86 PRO A N 1
ATOM 683 C CA . PRO A 1 86 ? 3.906 6.435 -21.497 1.00 94.44 86 PRO A CA 1
ATOM 684 C C . PRO A 1 86 ? 4.586 5.631 -22.617 1.00 94.44 86 PRO A C 1
ATOM 686 O O . PRO A 1 86 ? 4.378 4.426 -22.720 1.00 94.44 86 PRO A O 1
ATOM 689 N N . SER A 1 87 ? 5.384 6.288 -23.463 1.00 96.06 87 SER A N 1
ATOM 690 C CA . SER A 1 87 ? 6.179 5.664 -24.532 1.00 96.06 87 SER A CA 1
ATOM 691 C C . SER A 1 87 ? 7.599 5.269 -24.094 1.00 96.06 87 SER A C 1
ATOM 693 O O . SER A 1 87 ? 8.404 4.884 -24.941 1.00 96.06 87 SER A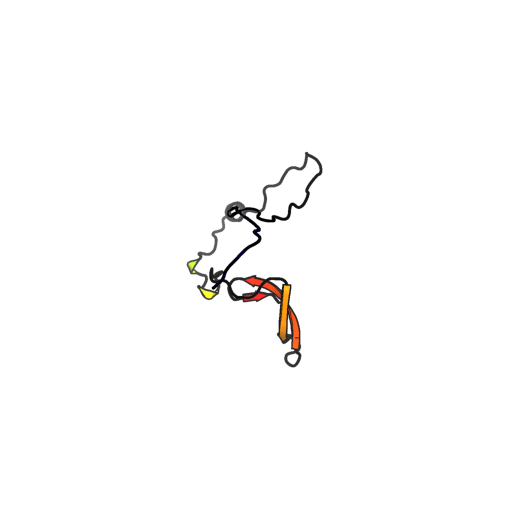 O 1
ATOM 695 N N . MET A 1 88 ? 7.942 5.426 -22.811 1.00 94.88 88 MET A N 1
ATOM 696 C CA . MET A 1 88 ? 9.269 5.151 -22.255 1.00 94.88 88 MET A CA 1
ATOM 697 C C . MET A 1 88 ? 9.203 4.088 -21.156 1.00 94.88 88 MET A C 1
ATOM 699 O O . MET A 1 88 ? 8.280 4.070 -20.341 1.00 94.88 88 MET A O 1
ATOM 703 N N . TYR A 1 89 ? 10.228 3.239 -21.120 1.00 95.62 89 TYR A N 1
ATOM 704 C CA . TYR A 1 89 ? 10.408 2.184 -20.128 1.00 95.62 89 TYR A CA 1
ATOM 705 C C . TYR A 1 89 ? 11.623 2.495 -19.249 1.00 95.62 89 TYR A C 1
ATOM 707 O O . TYR A 1 89 ? 12.666 2.928 -19.744 1.00 95.62 89 TYR A O 1
ATOM 715 N N . PHE A 1 90 ? 11.488 2.265 -17.945 1.00 95.06 90 PHE A N 1
ATOM 716 C CA . PHE A 1 90 ? 12.491 2.575 -16.930 1.00 95.06 90 PHE A CA 1
ATOM 717 C C . PHE A 1 90 ? 12.691 1.401 -15.966 1.00 95.06 90 PHE A C 1
ATOM 719 O O . PHE A 1 90 ? 11.787 0.595 -15.744 1.00 95.06 90 PHE A O 1
ATOM 726 N N . ILE A 1 91 ? 13.874 1.332 -15.347 1.00 96.88 91 ILE A N 1
ATOM 727 C CA . ILE A 1 91 ? 14.148 0.403 -14.245 1.00 96.88 91 ILE A CA 1
ATOM 728 C C . ILE A 1 91 ? 13.600 0.999 -12.945 1.00 96.88 91 ILE A C 1
ATOM 730 O O . ILE A 1 91 ? 14.216 1.883 -12.347 1.00 96.88 91 ILE A O 1
ATOM 734 N N . LEU A 1 92 ? 12.456 0.488 -12.501 1.00 96.38 92 LEU A N 1
ATOM 735 C CA . LEU A 1 92 ? 11.819 0.836 -11.231 1.00 96.38 92 LEU A CA 1
ATOM 736 C C . LEU A 1 92 ? 12.353 -0.044 -10.090 1.00 96.38 92 LEU A C 1
ATOM 738 O O . LEU A 1 92 ? 13.043 -1.044 -10.328 1.00 96.38 92 LEU A O 1
ATOM 742 N N . THR A 1 93 ? 12.082 0.323 -8.833 1.00 97.50 93 THR A N 1
ATOM 743 C CA . THR A 1 93 ? 12.555 -0.442 -7.663 1.00 97.50 93 THR A CA 1
ATOM 744 C C . THR A 1 93 ? 11.454 -0.565 -6.622 1.00 97.50 93 THR A C 1
ATOM 746 O O . THR A 1 93 ? 10.973 0.439 -6.119 1.00 97.50 93 THR A O 1
ATOM 749 N N . VAL A 1 94 ? 11.098 -1.796 -6.242 1.00 97.69 94 VAL A N 1
ATOM 750 C CA . VAL A 1 94 ? 10.061 -2.069 -5.236 1.00 97.69 94 VAL A CA 1
ATOM 751 C C . VAL A 1 94 ? 10.440 -1.411 -3.909 1.00 97.69 94 VAL A C 1
ATOM 753 O O . VAL A 1 94 ? 11.286 -1.914 -3.168 1.00 97.69 94 VAL A O 1
ATOM 756 N N . ALA A 1 95 ? 9.805 -0.285 -3.608 1.00 97.25 95 ALA A N 1
ATOM 757 C CA . ALA A 1 95 ? 9.994 0.481 -2.386 1.00 97.25 95 ALA A CA 1
ATOM 758 C C . ALA A 1 95 ? 9.030 0.039 -1.271 1.00 97.25 95 ALA A C 1
ATOM 760 O O . ALA A 1 95 ? 9.257 0.358 -0.105 1.00 97.25 95 ALA A O 1
ATOM 761 N N . GLU A 1 96 ? 7.957 -0.685 -1.615 1.00 94.69 96 GLU A N 1
ATOM 762 C CA . GLU A 1 96 ? 6.977 -1.227 -0.667 1.00 94.69 96 GLU A CA 1
ATOM 763 C C . GLU A 1 96 ? 6.168 -2.378 -1.281 1.00 94.69 96 GLU A C 1
ATOM 765 O O . GLU A 1 96 ? 5.925 -2.398 -2.490 1.00 94.69 96 GLU A O 1
ATOM 770 N N . VAL A 1 97 ? 5.696 -3.303 -0.439 1.00 91.81 97 VAL A N 1
ATOM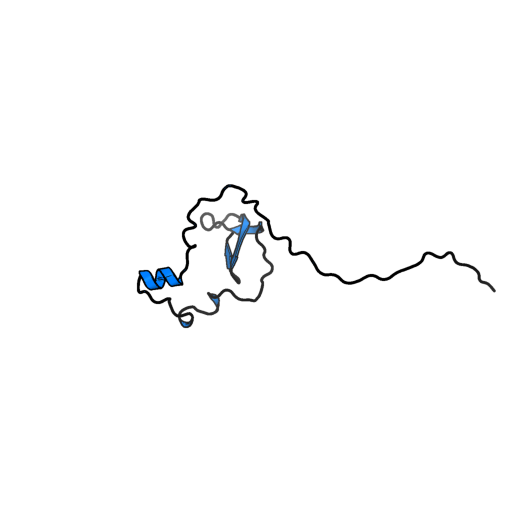 771 C CA . VAL A 1 97 ? 4.805 -4.407 -0.827 1.00 91.81 97 VAL A CA 1
ATOM 772 C C . VAL A 1 97 ? 3.606 -4.438 0.123 1.00 91.81 97 VAL A C 1
ATOM 774 O O . VAL A 1 97 ? 3.767 -4.698 1.312 1.00 91.81 97 VAL A O 1
ATOM 777 N N . CYS A 1 98 ? 2.402 -4.194 -0.398 1.00 88.94 98 CYS A N 1
ATOM 778 C CA . CYS A 1 98 ? 1.161 -4.079 0.373 1.00 88.94 98 CYS A CA 1
ATOM 779 C C . CYS A 1 98 ? 0.084 -5.021 -0.199 1.00 88.94 98 CYS A C 1
ATOM 781 O O . CYS A 1 98 ? -0.676 -4.671 -1.109 1.00 88.94 98 CYS A O 1
ATOM 783 N N . GLY A 1 99 ? 0.045 -6.260 0.305 1.00 87.50 99 GLY A N 1
ATOM 784 C CA . GLY A 1 99 ? -0.800 -7.330 -0.242 1.00 87.50 99 GLY A CA 1
ATOM 785 C C . GLY A 1 99 ? -0.384 -7.667 -1.677 1.00 87.50 99 GLY A C 1
ATOM 786 O O . GLY A 1 99 ? 0.737 -8.113 -1.904 1.00 87.50 99 GLY A O 1
ATOM 787 N N . TYR A 1 100 ? -1.256 -7.406 -2.653 1.00 88.06 100 TYR A N 1
ATOM 788 C CA . TYR A 1 100 ? -0.943 -7.515 -4.088 1.00 88.06 100 TYR A CA 1
ATOM 789 C C . TYR A 1 100 ? -0.534 -6.186 -4.756 1.00 88.06 100 TYR A C 1
ATOM 791 O O . TYR A 1 100 ? -0.267 -6.168 -5.956 1.00 88.06 100 TYR A O 1
ATOM 799 N N . ARG A 1 101 ? -0.476 -5.072 -4.013 1.00 90.06 101 ARG A N 1
ATOM 800 C CA . ARG A 1 101 ? -0.033 -3.763 -4.525 1.00 90.06 101 ARG A CA 1
ATOM 801 C C . ARG A 1 101 ? 1.455 -3.547 -4.245 1.00 90.06 101 ARG A C 1
ATOM 803 O O . ARG A 1 101 ? 1.959 -3.956 -3.201 1.00 90.06 101 ARG A O 1
ATOM 810 N N . LEU A 1 102 ? 2.136 -2.866 -5.163 1.00 92.94 102 LEU A N 1
ATOM 811 C CA . LEU A 1 102 ? 3.536 -2.458 -5.034 1.00 92.94 102 LEU A CA 1
ATOM 812 C C . LEU A 1 102 ? 3.629 -0.931 -5.037 1.00 92.94 102 LEU A C 1
ATOM 814 O O . LEU A 1 102 ? 2.875 -0.273 -5.756 1.00 92.94 102 LEU A O 1
ATOM 818 N N . ARG A 1 103 ? 4.591 -0.384 -4.290 1.00 94.62 103 ARG A N 1
ATOM 819 C CA . ARG A 1 103 ? 5.121 0.967 -4.526 1.00 94.62 103 ARG A CA 1
ATOM 820 C C . ARG A 1 103 ? 6.477 0.812 -5.213 1.00 94.62 103 ARG A C 1
ATOM 822 O O . ARG A 1 103 ? 7.268 -0.035 -4.791 1.00 94.62 103 ARG A O 1
ATOM 829 N N . LEU A 1 104 ? 6.693 1.565 -6.288 1.00 94.12 104 LEU A N 1
ATOM 830 C CA . LEU A 1 104 ? 7.774 1.391 -7.270 1.00 94.12 104 LEU A CA 1
ATOM 831 C C . LEU A 1 104 ? 8.699 2.616 -7.359 1.00 94.12 104 LEU A C 1
ATOM 833 O O . LEU A 1 104 ? 8.345 3.633 -6.718 1.00 94.12 104 LEU A O 1
#

pLDDT: mean 73.95, std 25.61, range [27.88, 98.06]

Secondary structure (DSSP, 8-state):
-------------------------------S----PPPP-HHHHHHHTT--PPPGGGS-GGGS--SS--S--TT-EEEEEETTEEEEEEEEE--EEETTEEE-

Foldseek 3Di:
DDDDDDDDDDDDDDDDDDDDDPDPPPDDDDDPDDPPDDPDDPVVVCVVVVHDDDDPVVDDPVRAQDPDDDPDDFQDWDWDADPVGRVDIDIDTFHDDRRPDTDD

InterPro domains:
  IPR004092 Mbt repeat domain [PF02820] (76-104)
  IPR004092 Mbt repeat domain [PS51079] (40-104)
  IPR004092 Mbt repeat domain [SM00561] (40-104)
  IPR050548 Polycomb group and chromatin remodeling factors [PTHR12247] (15-104)

Organism: Bos taurus (NCBI:txid9913)

Sequence (104 aa):
EAMEKQEEGKDPEGQPTTNTLESDEWNSSQPASEEKKPGWSWESYLEEQKAIAAPISLFQDYQTVTHNKNGFRLGMKLEGIDPQHPSMYFILTVAEVCGYRLRL